Protein AF-X1K426-F1 (afdb_monomer)

Structure (mmCIF, N/CA/C/O backbone):
data_AF-X1K426-F1
#
_entry.id   AF-X1K426-F1
#
loop_
_atom_site.group_PDB
_atom_site.id
_atom_site.type_symbol
_atom_site.label_atom_id
_atom_site.label_alt_id
_atom_site.label_comp_id
_atom_site.label_asym_id
_atom_site.label_entity_id
_atom_site.label_seq_id
_atom_site.pdbx_PDB_ins_code
_atom_site.Cartn_x
_atom_site.Cartn_y
_atom_site.Cartn_z
_atom_site.occupancy
_atom_site.B_iso_or_equiv
_atom_site.auth_seq_id
_atom_site.auth_comp_id
_atom_site.auth_asym_id
_atom_site.auth_atom_id
_atom_site.pdbx_PDB_model_num
ATOM 1 N N . MET A 1 1 ? 12.348 6.585 -30.484 1.00 46.78 1 MET A N 1
ATOM 2 C CA . MET A 1 1 ? 12.128 6.047 -29.126 1.00 46.78 1 MET A CA 1
ATOM 3 C C . MET A 1 1 ? 10.642 6.174 -28.853 1.00 46.78 1 MET A C 1
ATOM 5 O O . MET A 1 1 ? 10.133 7.275 -29.017 1.00 46.78 1 MET A O 1
ATOM 9 N N . SER A 1 2 ? 9.920 5.087 -28.574 1.00 56.19 2 SER A N 1
ATOM 10 C CA . SER A 1 2 ? 8.536 5.220 -28.101 1.00 56.19 2 SER A CA 1
ATOM 11 C C . SER A 1 2 ? 8.581 5.768 -26.679 1.00 56.19 2 SER A C 1
ATOM 13 O O . SER A 1 2 ? 9.333 5.244 -25.860 1.00 56.19 2 SER A O 1
ATOM 15 N N . ASN A 1 3 ? 7.813 6.813 -26.381 1.00 55.59 3 ASN A N 1
ATOM 16 C CA . ASN A 1 3 ? 7.634 7.240 -24.998 1.00 55.59 3 ASN A CA 1
ATOM 17 C C . ASN A 1 3 ? 6.862 6.138 -24.267 1.00 55.59 3 ASN A C 1
ATOM 19 O O . ASN A 1 3 ? 5.688 5.912 -24.555 1.00 55.59 3 ASN A O 1
ATOM 23 N N . SER A 1 4 ? 7.536 5.425 -23.369 1.00 70.81 4 SER A N 1
ATOM 24 C CA . SER A 1 4 ? 6.890 4.467 -22.478 1.00 70.81 4 SER A CA 1
ATOM 25 C C . SER A 1 4 ? 6.203 5.242 -21.359 1.00 70.81 4 SER A C 1
ATOM 27 O O . SER A 1 4 ? 6.858 5.966 -20.611 1.00 70.81 4 SER A O 1
ATOM 29 N N . PHE A 1 5 ? 4.880 5.126 -21.278 1.00 73.88 5 PHE A N 1
ATOM 30 C CA . PHE A 1 5 ? 4.102 5.647 -20.159 1.00 73.88 5 PHE A CA 1
ATOM 31 C C . PHE A 1 5 ? 4.136 4.629 -19.016 1.00 73.88 5 PHE A C 1
ATOM 33 O O . PHE A 1 5 ? 3.969 3.436 -19.257 1.00 73.88 5 PHE A O 1
ATOM 40 N N . PHE A 1 6 ? 4.334 5.105 -17.788 1.00 72.94 6 PHE A N 1
ATOM 41 C CA . PHE A 1 6 ? 4.282 4.288 -16.575 1.00 72.94 6 PHE A CA 1
ATOM 42 C C . PHE A 1 6 ? 3.206 4.841 -15.646 1.00 72.94 6 PHE A C 1
ATOM 44 O O . PHE A 1 6 ? 3.048 6.058 -15.530 1.00 72.94 6 PHE A O 1
ATOM 51 N N . ILE A 1 7 ? 2.470 3.948 -14.988 1.00 77.69 7 ILE A N 1
ATOM 52 C CA . ILE A 1 7 ? 1.470 4.309 -13.982 1.00 77.69 7 ILE A CA 1
ATOM 53 C C . ILE A 1 7 ? 2.147 4.236 -12.614 1.00 77.69 7 ILE A C 1
ATOM 55 O O . ILE A 1 7 ? 2.707 3.202 -12.256 1.00 77.69 7 ILE A O 1
ATOM 59 N N . SER A 1 8 ? 2.109 5.333 -11.857 1.00 73.69 8 SER A N 1
ATOM 60 C CA . SER A 1 8 ? 2.646 5.381 -10.495 1.00 73.69 8 SER A CA 1
ATOM 61 C C . SER A 1 8 ? 1.517 5.287 -9.474 1.00 73.69 8 SER A C 1
ATOM 63 O O . SER A 1 8 ? 0.572 6.072 -9.541 1.00 73.69 8 SER A O 1
ATOM 65 N N . SER A 1 9 ? 1.627 4.375 -8.510 1.00 76.38 9 SER A N 1
ATOM 66 C CA . SER A 1 9 ? 0.762 4.336 -7.330 1.00 76.38 9 SER A CA 1
ATOM 67 C C . SER A 1 9 ? 1.288 5.257 -6.228 1.00 76.38 9 SER A C 1
ATOM 69 O O . SER A 1 9 ? 2.494 5.509 -6.133 1.00 76.38 9 SER A O 1
ATOM 71 N N . GLY A 1 10 ? 0.373 5.755 -5.393 1.00 71.50 10 GLY A N 1
ATOM 72 C CA . GLY A 1 10 ? 0.678 6.659 -4.287 1.00 71.50 10 GLY A CA 1
ATOM 73 C C . GLY A 1 10 ? -0.374 6.603 -3.181 1.00 71.50 10 GLY A C 1
ATOM 74 O O . GLY A 1 10 ? -1.571 6.601 -3.470 1.00 71.50 10 GLY A O 1
ATOM 75 N N . ALA A 1 11 ? 0.061 6.565 -1.920 1.00 70.31 11 ALA A N 1
ATOM 76 C CA . ALA A 1 11 ? -0.835 6.597 -0.766 1.00 70.31 11 ALA A CA 1
ATOM 77 C C . ALA A 1 11 ? -1.158 8.044 -0.363 1.00 70.31 1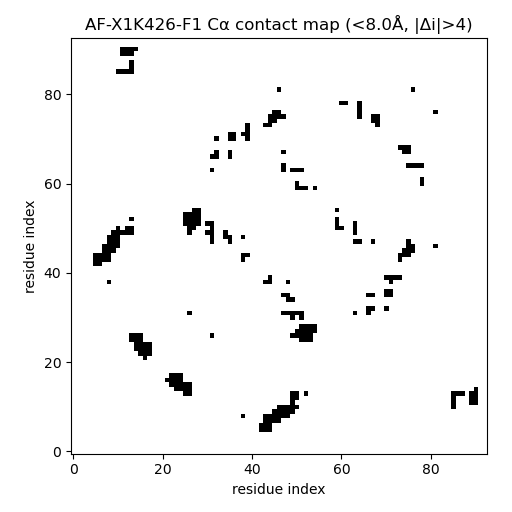1 ALA A C 1
ATOM 79 O O . ALA A 1 11 ? -0.348 8.706 0.283 1.00 70.31 11 ALA A O 1
ATOM 80 N N . HIS A 1 12 ? -2.361 8.516 -0.698 1.00 66.06 12 HIS A N 1
ATOM 81 C CA . HIS A 1 12 ? -2.842 9.847 -0.292 1.00 66.06 12 HIS A CA 1
ATOM 82 C C . HIS A 1 12 ? -4.142 9.820 0.520 1.00 66.06 12 HIS A C 1
ATOM 84 O O . HIS A 1 12 ? -4.539 10.845 1.065 1.00 66.06 12 HIS A O 1
ATOM 90 N N . GLN A 1 13 ? -4.797 8.661 0.639 1.00 66.19 13 GLN A N 1
ATOM 91 C CA . GLN A 1 13 ? -6.089 8.537 1.313 1.00 66.19 13 GLN A CA 1
ATOM 92 C C . GLN A 1 13 ? -5.996 7.642 2.552 1.00 66.19 13 GLN A C 1
ATOM 94 O O . GLN A 1 13 ? -5.386 6.574 2.528 1.00 66.19 13 GLN A O 1
ATOM 99 N N . THR A 1 14 ? -6.614 8.089 3.647 1.00 69.88 14 THR A N 1
ATOM 100 C CA . THR A 1 14 ? -6.685 7.358 4.929 1.00 69.88 14 THR A CA 1
ATOM 101 C C . THR A 1 14 ? -7.942 6.494 5.052 1.00 69.88 14 THR A C 1
ATOM 103 O O . THR A 1 14 ? -8.135 5.817 6.060 1.00 69.88 14 THR A O 1
ATOM 106 N N . SER A 1 15 ? -8.803 6.514 4.033 1.00 78.50 15 SER A N 1
ATOM 107 C CA . SER A 1 15 ? -10.042 5.743 3.961 1.00 78.50 15 SER A CA 1
ATOM 108 C C . SER A 1 15 ? -10.028 4.849 2.727 1.00 78.50 15 SER A C 1
ATOM 110 O O . SER A 1 15 ? -9.547 5.245 1.670 1.00 78.50 15 SER A O 1
ATOM 112 N N . PHE A 1 16 ? -10.551 3.637 2.875 1.00 84.12 16 PHE A N 1
ATOM 113 C CA . PHE A 1 16 ? -10.551 2.596 1.856 1.00 84.12 16 PHE A CA 1
ATOM 114 C C . PHE A 1 16 ? -11.955 2.012 1.711 1.00 84.12 16 PHE A C 1
ATOM 116 O O . PHE A 1 16 ? -12.635 1.764 2.710 1.00 84.12 16 PHE A O 1
ATOM 123 N N . TYR A 1 17 ? -12.390 1.788 0.471 1.00 86.75 17 TYR A N 1
ATOM 124 C CA . TYR A 1 17 ? -13.611 1.038 0.199 1.00 86.75 17 TYR A CA 1
ATOM 125 C C . TYR A 1 17 ? -13.316 -0.449 0.303 1.00 86.75 17 TYR A C 1
ATOM 127 O O . TYR A 1 17 ? -12.620 -1.016 -0.535 1.00 86.75 17 TYR A O 1
ATOM 135 N N . ASP A 1 18 ? -13.873 -1.076 1.329 1.00 85.31 18 ASP A N 1
ATOM 136 C CA . ASP A 1 18 ? -13.809 -2.516 1.490 1.00 85.31 18 ASP A CA 1
ATOM 137 C C . ASP A 1 18 ? -14.455 -3.225 0.290 1.00 85.31 18 ASP A C 1
ATOM 139 O O . ASP A 1 18 ? -15.609 -2.950 -0.042 1.00 85.31 18 ASP A O 1
ATOM 143 N N . TRP A 1 19 ? -13.719 -4.123 -0.367 1.00 81.94 19 TRP A N 1
ATOM 144 C CA . TRP A 1 19 ? -14.193 -4.791 -1.585 1.00 81.94 19 TRP A CA 1
ATOM 145 C C . TRP A 1 19 ? -15.420 -5.672 -1.359 1.00 81.94 19 TRP A C 1
ATOM 147 O O . TRP A 1 19 ? -16.263 -5.769 -2.249 1.00 81.94 19 TRP A O 1
ATOM 157 N N . ASP A 1 20 ? -15.540 -6.279 -0.179 1.00 87.56 20 ASP A N 1
ATOM 158 C CA . ASP A 1 20 ? -16.625 -7.212 0.119 1.00 87.56 20 ASP A CA 1
ATOM 159 C C . ASP A 1 20 ? -17.913 -6.473 0.502 1.00 87.56 20 ASP A C 1
ATOM 161 O O . ASP A 1 20 ? -19.017 -6.869 0.128 1.00 87.56 20 ASP A O 1
ATOM 165 N N . THR A 1 21 ? -17.785 -5.386 1.264 1.00 88.88 21 THR A N 1
ATOM 166 C CA . THR A 1 21 ? -18.930 -4.677 1.850 1.00 88.88 21 THR A CA 1
ATOM 167 C C . THR A 1 21 ? -19.279 -3.368 1.149 1.00 88.88 21 THR A C 1
ATOM 169 O O . THR A 1 21 ? -20.364 -2.831 1.383 1.00 88.88 21 THR A O 1
ATOM 172 N N . GLY A 1 22 ? -18.379 -2.821 0.327 1.00 89.19 22 GLY A N 1
ATOM 173 C CA . GLY A 1 22 ? -18.527 -1.516 -0.321 1.00 89.19 22 GLY A CA 1
ATOM 174 C C . GLY A 1 22 ? -18.541 -0.334 0.653 1.00 89.19 22 GLY A C 1
ATOM 175 O O . GLY A 1 22 ? -18.919 0.773 0.274 1.00 89.19 22 GLY A O 1
ATOM 176 N N . LYS A 1 23 ? -18.175 -0.549 1.923 1.00 89.75 23 LYS A N 1
ATOM 177 C CA . LYS A 1 23 ? -18.179 0.489 2.958 1.00 89.75 23 LYS A CA 1
ATOM 178 C C . LYS A 1 23 ? -16.800 1.109 3.116 1.00 89.75 23 LYS A C 1
ATOM 180 O O . LYS A 1 23 ? -15.785 0.421 3.032 1.00 89.75 23 LYS A O 1
ATOM 185 N N . LEU A 1 24 ? -16.785 2.405 3.419 1.00 91.50 24 LEU A N 1
ATOM 186 C CA . LEU A 1 24 ? -15.572 3.100 3.829 1.00 91.50 24 LEU A CA 1
ATOM 187 C C . LEU A 1 24 ? -15.115 2.604 5.201 1.00 91.50 24 LEU A C 1
ATOM 189 O O . LEU A 1 24 ? -15.894 2.572 6.156 1.00 91.50 24 LEU A O 1
ATOM 193 N N . ARG A 1 25 ? -13.834 2.256 5.295 1.00 91.81 25 ARG A N 1
ATOM 194 C CA . ARG A 1 25 ? -13.156 1.906 6.542 1.00 91.81 25 ARG A CA 1
ATOM 195 C C . ARG A 1 25 ? -11.678 2.301 6.496 1.00 91.81 25 ARG A C 1
ATOM 197 O O . ARG A 1 25 ? -11.138 2.510 5.409 1.00 91.81 25 ARG A O 1
ATOM 204 N N . PRO A 1 26 ? -10.998 2.361 7.650 1.00 91.56 26 PRO A N 1
ATOM 205 C CA . PRO A 1 26 ? -9.548 2.433 7.675 1.00 91.56 26 PRO A CA 1
ATOM 206 C C . PRO A 1 26 ? -8.922 1.234 6.932 1.00 91.56 26 PRO A C 1
ATOM 208 O O . PRO A 1 26 ? -9.392 0.098 7.096 1.00 91.56 26 PRO A O 1
ATOM 211 N N . PRO A 1 27 ? -7.884 1.459 6.115 1.00 91.81 27 PRO A N 1
ATOM 212 C CA . PRO A 1 27 ? -7.096 0.390 5.516 1.00 91.81 27 PRO A CA 1
ATOM 213 C C . PRO A 1 27 ? -6.291 -0.380 6.567 1.00 91.81 27 PRO A C 1
ATOM 215 O O . PRO A 1 27 ? -5.864 0.155 7.591 1.00 91.81 27 PRO A O 1
ATOM 218 N N . THR A 1 28 ? -6.057 -1.648 6.271 1.00 93.75 28 THR A N 1
ATOM 219 C CA . THR A 1 28 ? -5.336 -2.610 7.099 1.00 93.75 28 THR A CA 1
ATOM 220 C C . THR A 1 28 ? -4.045 -3.050 6.416 1.00 93.75 28 THR A C 1
ATOM 222 O O . THR A 1 28 ? -3.836 -2.850 5.217 1.00 93.75 28 THR A O 1
ATOM 225 N N . SER A 1 29 ? -3.186 -3.724 7.170 1.00 94.75 29 SER A N 1
ATOM 226 C CA . SER A 1 29 ? -1.998 -4.408 6.668 1.00 94.75 29 SER A CA 1
ATOM 227 C C . SER A 1 29 ? -2.323 -5.436 5.577 1.00 94.75 29 SER A C 1
ATOM 229 O O . SER A 1 29 ? -1.530 -5.613 4.652 1.00 94.75 29 SER A O 1
ATOM 231 N N . LYS A 1 30 ? -3.508 -6.062 5.621 1.00 94.56 30 LYS A N 1
ATOM 232 C CA . LYS A 1 30 ? -3.986 -6.950 4.554 1.00 94.56 30 LYS A CA 1
ATOM 233 C C . LYS A 1 30 ? -4.246 -6.183 3.255 1.00 94.56 30 LYS A C 1
ATOM 235 O O . LYS A 1 30 ? -3.789 -6.621 2.203 1.00 94.56 30 LYS A O 1
ATOM 240 N N . ASP A 1 31 ? -4.922 -5.036 3.329 1.00 93.00 31 ASP A N 1
ATOM 241 C CA . ASP A 1 31 ? -5.208 -4.216 2.142 1.00 93.00 31 ASP A CA 1
ATOM 242 C C . ASP A 1 31 ? -3.915 -3.720 1.490 1.00 93.00 31 ASP A C 1
ATOM 244 O O . ASP A 1 31 ? -3.799 -3.726 0.269 1.00 93.00 31 ASP A O 1
ATOM 248 N N . LEU A 1 32 ? -2.913 -3.356 2.300 1.00 92.81 32 LEU A N 1
ATOM 249 C CA . LEU A 1 32 ? -1.580 -3.006 1.810 1.00 92.81 32 LEU A CA 1
ATOM 250 C C . LEU A 1 32 ? -0.969 -4.134 0.965 1.00 92.81 32 LEU A C 1
ATOM 252 O O . LEU A 1 32 ? -0.519 -3.882 -0.151 1.00 92.81 32 LEU A O 1
ATOM 256 N N . VAL A 1 33 ? -0.963 -5.369 1.475 1.00 95.12 33 VAL A N 1
ATOM 257 C CA . VAL A 1 33 ? -0.416 -6.531 0.754 1.00 95.12 33 VAL A CA 1
ATOM 258 C C . VAL A 1 33 ? -1.183 -6.787 -0.542 1.00 95.12 33 VAL A C 1
ATOM 260 O O . VAL A 1 33 ? -0.570 -6.990 -1.591 1.00 95.12 33 VAL A O 1
ATOM 263 N N . ASP A 1 34 ? -2.513 -6.793 -0.479 1.00 94.31 34 ASP A N 1
ATOM 264 C CA . ASP A 1 34 ? -3.355 -7.114 -1.631 1.00 94.31 34 ASP A CA 1
ATOM 265 C C . ASP A 1 34 ? -3.234 -6.055 -2.730 1.00 94.31 34 ASP A C 1
ATOM 267 O O . ASP A 1 34 ? -3.103 -6.397 -3.907 1.00 94.31 34 ASP A O 1
ATOM 271 N N . LEU A 1 35 ? -3.192 -4.774 -2.356 1.00 91.62 35 LEU A N 1
ATOM 272 C CA . LEU A 1 35 ? -2.986 -3.683 -3.302 1.00 91.62 35 LEU A CA 1
ATOM 273 C C . LEU A 1 35 ? -1.578 -3.689 -3.891 1.00 91.62 35 LEU A C 1
ATOM 275 O O . LEU A 1 35 ? -1.445 -3.432 -5.079 1.00 91.62 35 LEU A O 1
ATOM 279 N N . ILE A 1 36 ? -0.535 -4.018 -3.123 1.00 93.12 36 ILE A N 1
ATOM 280 C CA . ILE A 1 36 ? 0.823 -4.144 -3.676 1.00 93.12 36 ILE A CA 1
ATOM 281 C C . ILE A 1 36 ? 0.878 -5.249 -4.733 1.00 93.12 36 ILE A C 1
ATOM 283 O O . ILE A 1 36 ? 1.458 -5.045 -5.797 1.00 93.12 36 ILE A O 1
ATOM 287 N N . LYS A 1 37 ? 0.237 -6.396 -4.485 1.00 94.62 37 LYS A N 1
ATOM 288 C CA . LYS A 1 37 ? 0.157 -7.482 -5.474 1.00 94.62 37 LYS A CA 1
ATOM 289 C C . LYS A 1 37 ? -0.626 -7.068 -6.716 1.00 94.62 37 LYS A C 1
ATOM 291 O O . LYS A 1 37 ? -0.235 -7.416 -7.826 1.00 94.62 37 LYS A O 1
ATOM 296 N N . LEU A 1 38 ? -1.718 -6.323 -6.539 1.00 92.75 38 LEU A N 1
ATOM 297 C CA . LEU A 1 38 ? -2.485 -5.769 -7.653 1.00 92.75 38 LEU A CA 1
ATOM 298 C C . LEU A 1 38 ? -1.641 -4.777 -8.466 1.00 92.75 38 LEU A C 1
ATOM 300 O O . LEU A 1 38 ? -1.605 -4.860 -9.689 1.00 92.75 38 LEU A O 1
ATOM 304 N N . CYS A 1 39 ? -0.932 -3.879 -7.787 1.00 91.31 39 CYS A N 1
ATOM 305 C CA . CYS A 1 39 ? 0.009 -2.931 -8.371 1.00 91.31 39 CYS A CA 1
ATOM 306 C C . CYS A 1 39 ? 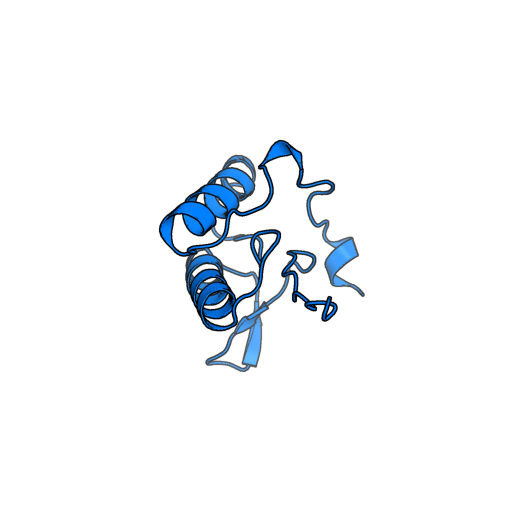1.113 -3.631 -9.176 1.00 91.31 39 CYS A C 1
ATOM 308 O O . CYS A 1 39 ? 1.377 -3.234 -10.309 1.00 91.31 39 CYS A O 1
ATOM 310 N N . ASP A 1 40 ? 1.720 -4.693 -8.637 1.00 93.19 40 ASP A N 1
ATOM 311 C CA . ASP A 1 40 ? 2.715 -5.498 -9.356 1.00 93.19 40 ASP A CA 1
ATOM 312 C C . ASP A 1 40 ? 2.120 -6.181 -10.597 1.00 93.19 40 ASP A C 1
ATOM 314 O O . ASP A 1 40 ? 2.746 -6.177 -11.656 1.00 93.19 40 ASP A O 1
ATOM 318 N N . ALA A 1 41 ? 0.900 -6.722 -10.497 1.00 94.12 41 ALA A N 1
ATOM 319 C CA . ALA A 1 41 ? 0.201 -7.361 -11.614 1.00 94.12 41 ALA A CA 1
ATOM 320 C C . ALA A 1 41 ? -0.211 -6.376 -12.724 1.00 94.12 41 ALA A C 1
ATOM 322 O O . ALA A 1 41 ? -0.388 -6.783 -13.871 1.00 94.12 41 ALA A O 1
ATOM 323 N N . LEU A 1 42 ? -0.371 -5.096 -12.384 1.00 91.88 42 LEU A N 1
ATOM 324 C CA . LEU A 1 42 ? -0.704 -4.007 -13.306 1.00 91.88 42 LEU A CA 1
ATOM 325 C C . LEU A 1 42 ? 0.531 -3.222 -13.781 1.00 91.88 42 LEU A C 1
ATOM 327 O O . LEU A 1 42 ? 0.375 -2.186 -14.426 1.00 91.88 42 LEU A O 1
ATOM 331 N N . ASP A 1 43 ? 1.740 -3.692 -13.455 1.00 90.25 43 ASP A N 1
ATOM 332 C CA . ASP A 1 43 ? 3.012 -3.039 -13.778 1.00 90.25 43 ASP A CA 1
ATOM 333 C C . ASP A 1 43 ? 3.089 -1.570 -13.311 1.00 90.25 43 ASP A C 1
ATOM 335 O O . ASP A 1 43 ? 3.668 -0.702 -13.973 1.00 90.25 43 ASP A O 1
ATOM 339 N N . THR A 1 44 ? 2.500 -1.275 -12.146 1.00 86.31 44 THR A N 1
ATOM 340 C 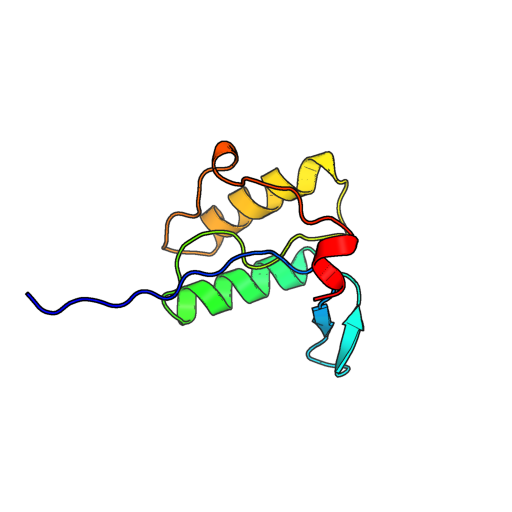CA . THR A 1 44 ? 2.594 0.053 -11.528 1.00 86.31 44 THR A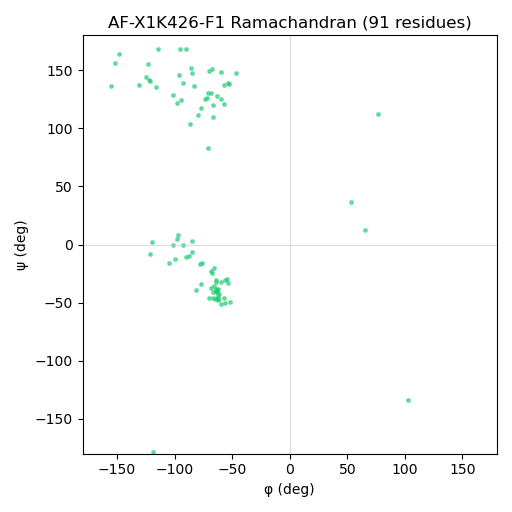 CA 1
ATOM 341 C C . THR A 1 44 ? 3.864 0.192 -10.691 1.00 86.31 44 THR A C 1
ATOM 343 O O . THR A 1 44 ? 4.314 -0.762 -10.054 1.00 86.31 44 THR A O 1
ATOM 346 N N . VAL A 1 45 ? 4.413 1.405 -10.650 1.00 82.56 45 VAL A N 1
ATOM 347 C CA . VAL A 1 45 ? 5.640 1.759 -9.915 1.00 82.56 45 VAL A CA 1
ATOM 348 C C . VAL A 1 45 ? 5.361 2.817 -8.839 1.00 82.56 45 VAL A C 1
ATOM 350 O O . VAL A 1 45 ? 4.228 3.263 -8.685 1.00 82.56 45 VAL A O 1
ATOM 353 N N . GLY A 1 46 ? 6.383 3.259 -8.103 1.00 82.50 46 GLY A N 1
ATOM 354 C CA . GLY A 1 46 ? 6.269 4.387 -7.173 1.00 82.50 46 GLY A CA 1
ATOM 355 C C . GLY A 1 46 ? 6.177 3.963 -5.712 1.00 82.50 46 GLY A C 1
ATOM 356 O O . GLY A 1 46 ? 6.984 3.163 -5.237 1.00 82.50 46 GLY A O 1
ATOM 357 N N . SER A 1 47 ? 5.241 4.541 -4.961 1.00 81.62 47 SER A N 1
ATOM 358 C CA . SER A 1 47 ? 5.128 4.285 -3.525 1.00 81.62 47 SER A CA 1
ATOM 359 C C . SER A 1 47 ? 4.109 3.196 -3.210 1.00 81.62 47 SER A C 1
ATOM 361 O O . SER A 1 47 ? 3.288 2.829 -4.055 1.00 81.62 47 SER A O 1
ATOM 363 N N . ALA A 1 48 ? 4.116 2.722 -1.960 1.00 87.69 48 ALA A N 1
ATOM 364 C CA . ALA A 1 48 ? 3.050 1.854 -1.479 1.00 87.69 48 ALA A CA 1
ATOM 365 C C . ALA A 1 48 ? 1.679 2.527 -1.723 1.00 87.69 48 ALA A C 1
ATOM 367 O O . ALA A 1 48 ? 1.561 3.742 -1.529 1.00 87.69 48 ALA A O 1
ATOM 368 N N . PRO A 1 49 ? 0.662 1.767 -2.163 1.00 87.94 49 PRO A N 1
ATOM 369 C CA . PRO A 1 49 ? -0.618 2.317 -2.614 1.00 87.94 49 PRO A CA 1
ATOM 370 C C . PRO A 1 49 ? -1.531 2.763 -1.466 1.00 87.94 49 PRO A C 1
ATOM 372 O O . PRO A 1 49 ? -2.494 3.490 -1.693 1.00 87.94 49 PRO A O 1
ATOM 375 N N . VAL A 1 50 ? -1.252 2.336 -0.232 1.00 89.69 50 VAL A N 1
ATOM 376 C CA . VAL 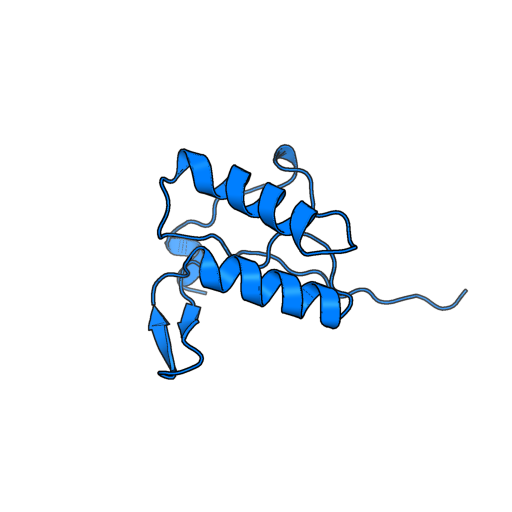A 1 50 ? -2.051 2.683 0.948 1.00 89.69 50 VAL A CA 1
ATOM 377 C C . VAL A 1 50 ? -1.194 2.682 2.215 1.00 89.69 50 VAL A C 1
ATOM 379 O O . VAL A 1 50 ? -0.165 2.009 2.272 1.00 89.69 50 VAL A O 1
ATOM 382 N N . VAL A 1 51 ? -1.622 3.416 3.245 1.00 89.88 51 VAL A N 1
ATOM 383 C CA . VAL A 1 51 ? -1.024 3.364 4.588 1.00 89.88 51 VAL A CA 1
ATOM 384 C C . VAL A 1 51 ? -1.861 2.447 5.481 1.00 89.88 51 VAL A C 1
ATOM 386 O O . VAL A 1 51 ? -3.037 2.738 5.656 1.00 89.88 51 VAL A O 1
ATOM 389 N N . PRO A 1 52 ? -1.311 1.378 6.078 1.00 91.88 52 PRO A N 1
ATOM 390 C CA . PRO A 1 52 ? -2.063 0.513 6.987 1.00 91.88 52 PRO A CA 1
ATOM 391 C C . PRO A 1 52 ? -2.288 1.205 8.341 1.00 91.88 52 PRO A C 1
ATOM 393 O O . PRO A 1 52 ? -1.331 1.631 8.985 1.00 91.88 52 PRO A O 1
ATOM 396 N N . LEU A 1 53 ? -3.539 1.318 8.794 1.00 92.69 53 LEU A N 1
ATOM 397 C CA . LEU A 1 53 ? -3.902 2.007 10.044 1.00 92.69 53 LEU A CA 1
ATOM 398 C C . LEU A 1 53 ? -4.176 1.055 11.222 1.00 92.69 53 LEU A C 1
ATOM 400 O O . LEU A 1 53 ? -4.441 1.510 12.332 1.00 92.69 53 LEU A O 1
ATOM 404 N N . ASP A 1 54 ? -4.071 -0.255 11.006 1.00 94.56 54 ASP A N 1
ATOM 405 C CA . ASP A 1 54 ? -4.177 -1.320 12.017 1.00 94.56 54 ASP A CA 1
ATOM 406 C C . ASP A 1 54 ? -2.854 -1.599 12.759 1.00 94.56 54 ASP A C 1
ATOM 408 O O . ASP A 1 54 ? -2.792 -2.485 13.612 1.00 94.56 54 ASP A O 1
ATOM 412 N N . VAL A 1 55 ? -1.795 -0.837 12.464 1.00 92.88 55 VAL A N 1
ATOM 413 C CA . VAL A 1 55 ? -0.475 -0.946 13.104 1.00 92.88 55 VAL A CA 1
ATOM 414 C C . VAL A 1 55 ? -0.039 0.386 13.733 1.00 92.88 55 VAL A C 1
ATOM 416 O O . VAL A 1 55 ? -0.476 1.451 13.283 1.00 92.88 55 VAL A O 1
ATOM 419 N N . PRO A 1 56 ? 0.848 0.368 14.754 1.00 93.50 56 PRO A N 1
ATOM 420 C CA . PRO A 1 56 ? 1.378 1.588 15.362 1.00 93.50 56 PRO A CA 1
ATOM 421 C C . PRO A 1 56 ? 1.966 2.549 14.326 1.00 93.50 56 PRO A C 1
ATOM 423 O O . PRO A 1 56 ? 2.703 2.123 13.438 1.00 93.50 56 PRO A O 1
ATOM 426 N N . ILE A 1 57 ? 1.700 3.851 14.475 1.00 88.31 57 ILE A N 1
ATOM 427 C CA . ILE A 1 57 ? 2.100 4.894 13.511 1.00 88.31 57 ILE A CA 1
ATOM 428 C C . ILE A 1 57 ? 3.600 4.881 13.181 1.00 88.31 57 ILE A C 1
ATOM 430 O O . ILE A 1 57 ? 4.001 5.146 12.052 1.00 88.31 57 ILE A O 1
ATOM 434 N N . GLN A 1 58 ? 4.437 4.515 14.151 1.00 88.19 58 GLN A N 1
ATOM 435 C CA . GLN A 1 58 ? 5.888 4.419 13.996 1.00 88.19 58 GLN A CA 1
ATOM 436 C C . GLN A 1 58 ? 6.313 3.273 13.064 1.00 88.19 58 GLN A C 1
ATOM 438 O O . GLN A 1 58 ? 7.411 3.308 12.518 1.00 88.19 58 GLN A O 1
ATOM 443 N N . LEU A 1 59 ? 5.458 2.264 12.883 1.00 91.00 59 LEU A N 1
ATOM 444 C CA . LEU A 1 59 ? 5.725 1.077 12.071 1.00 91.00 59 LEU A CA 1
ATOM 445 C C . LEU A 1 59 ? 5.097 1.145 10.676 1.00 91.00 59 LEU A C 1
ATOM 447 O O . LEU A 1 59 ? 5.462 0.340 9.826 1.00 91.00 59 LEU A O 1
ATOM 451 N N . GLN A 1 60 ? 4.196 2.094 10.416 1.00 90.19 60 GLN A N 1
ATOM 452 C CA . GLN A 1 60 ? 3.446 2.167 9.156 1.00 90.19 60 GLN A CA 1
ATOM 453 C C . GLN A 1 60 ? 4.365 2.310 7.937 1.00 90.19 60 GLN A C 1
ATOM 455 O O . GLN A 1 60 ? 4.288 1.499 7.019 1.00 90.19 60 GLN A O 1
ATOM 460 N N . LEU A 1 61 ? 5.295 3.272 7.962 1.00 87.31 61 LEU A N 1
ATOM 461 C CA . LEU A 1 61 ? 6.251 3.490 6.865 1.00 87.31 61 LEU A CA 1
ATOM 462 C C . LEU A 1 61 ? 7.190 2.296 6.659 1.00 87.31 61 LEU A C 1
ATOM 464 O O . LEU A 1 61 ? 7.467 1.905 5.526 1.00 87.31 61 LEU A O 1
ATOM 468 N N . ILE A 1 62 ? 7.651 1.690 7.757 1.00 90.31 62 ILE A N 1
ATOM 469 C CA . ILE A 1 62 ? 8.509 0.499 7.708 1.00 90.31 62 ILE A CA 1
ATOM 470 C C . ILE A 1 62 ? 7.755 -0.650 7.038 1.00 90.31 62 ILE A C 1
ATOM 472 O O . ILE A 1 62 ? 8.307 -1.329 6.174 1.00 90.31 62 ILE A O 1
ATOM 476 N N . LEU A 1 63 ? 6.492 -0.853 7.420 1.00 91.25 63 LEU A N 1
ATOM 477 C CA . LEU A 1 63 ? 5.655 -1.905 6.864 1.00 91.25 63 LEU A CA 1
ATOM 478 C C . LEU A 1 63 ? 5.380 -1.662 5.377 1.00 91.25 63 LEU A C 1
ATOM 480 O O . LEU A 1 63 ? 5.610 -2.560 4.580 1.00 91.25 63 LEU A O 1
ATOM 484 N N . MET A 1 64 ? 5.001 -0.443 4.985 1.00 90.25 64 MET A N 1
ATOM 485 C CA . MET A 1 64 ? 4.802 -0.060 3.580 1.00 90.25 64 MET A CA 1
ATOM 486 C C . MET A 1 64 ? 6.015 -0.400 2.707 1.00 90.25 64 MET A C 1
ATOM 488 O O . MET A 1 64 ? 5.869 -1.039 1.663 1.00 90.25 64 MET A O 1
ATOM 492 N N . HIS A 1 65 ? 7.216 -0.018 3.147 1.00 89.44 65 HIS A N 1
ATOM 493 C CA . HIS A 1 65 ? 8.436 -0.261 2.384 1.00 89.44 65 HIS A CA 1
ATOM 494 C C . HIS A 1 65 ? 8.799 -1.754 2.346 1.00 89.44 65 HIS A C 1
ATOM 496 O O . HIS A 1 65 ? 9.062 -2.307 1.278 1.00 89.44 65 HIS A O 1
ATOM 502 N N . LYS A 1 66 ? 8.749 -2.438 3.497 1.00 92.25 66 LYS A N 1
ATOM 503 C CA . LYS A 1 66 ? 9.070 -3.868 3.592 1.00 92.25 66 LYS A CA 1
ATOM 504 C C . LYS A 1 66 ? 8.113 -4.723 2.763 1.00 92.25 66 LYS A C 1
ATOM 506 O O . LYS A 1 66 ? 8.560 -5.581 2.012 1.00 92.25 66 LYS A O 1
ATOM 511 N N . THR A 1 67 ? 6.810 -4.478 2.8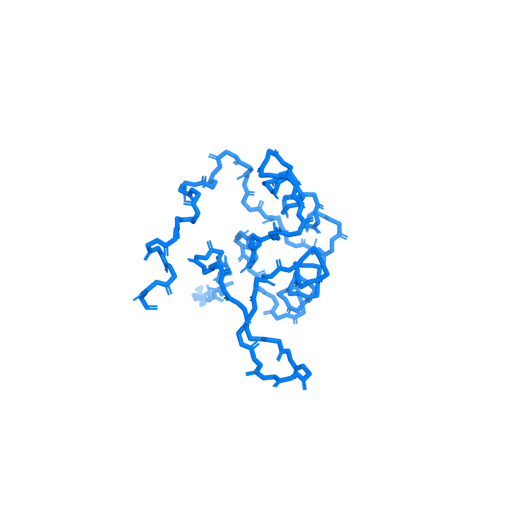65 1.00 93.25 67 THR A N 1
ATOM 512 C CA . THR A 1 67 ? 5.805 -5.214 2.094 1.00 93.25 67 THR A CA 1
ATOM 513 C C . THR A 1 67 ? 5.978 -4.968 0.598 1.00 93.25 67 THR A C 1
ATOM 515 O O . THR A 1 67 ? 5.871 -5.908 -0.185 1.00 93.25 67 THR A O 1
ATOM 518 N N . SER A 1 68 ? 6.314 -3.742 0.188 1.00 91.19 68 SER A N 1
ATOM 519 C CA . SER A 1 68 ? 6.580 -3.456 -1.227 1.00 91.19 68 SER A CA 1
ATOM 520 C C . SER A 1 68 ? 7.786 -4.241 -1.748 1.00 91.19 68 SER A C 1
ATOM 522 O O . SER A 1 68 ? 7.727 -4.776 -2.848 1.00 91.19 68 SER A O 1
ATOM 524 N N . TYR A 1 69 ? 8.842 -4.380 -0.940 1.00 90.75 69 TYR A N 1
ATOM 525 C CA . TYR A 1 69 ? 10.006 -5.205 -1.275 1.00 90.75 69 TYR A CA 1
ATOM 526 C C . TYR A 1 69 ? 9.683 -6.707 -1.364 1.00 90.75 69 TYR A C 1
ATOM 528 O O . TYR A 1 69 ? 10.250 -7.413 -2.192 1.00 90.75 69 TYR A O 1
ATOM 536 N N . GLU A 1 70 ? 8.785 -7.210 -0.514 1.00 94.38 70 GLU A N 1
ATOM 537 C CA . GLU A 1 70 ? 8.426 -8.635 -0.478 1.00 94.38 70 GLU A CA 1
ATOM 538 C C . GLU A 1 70 ? 7.476 -9.060 -1.607 1.00 94.38 70 GLU A C 1
ATOM 540 O O . GLU A 1 70 ? 7.554 -10.199 -2.068 1.00 94.38 70 GLU A O 1
ATOM 545 N N . TYR A 1 71 ? 6.564 -8.178 -2.033 1.00 94.69 71 TYR A N 1
ATOM 546 C CA . TYR A 1 71 ? 5.438 -8.548 -2.902 1.00 94.69 71 TYR A CA 1
ATOM 547 C C . TYR A 1 71 ? 5.396 -7.832 -4.259 1.00 94.69 71 TYR A C 1
ATOM 549 O O . TYR A 1 71 ? 4.462 -8.078 -5.020 1.00 94.69 71 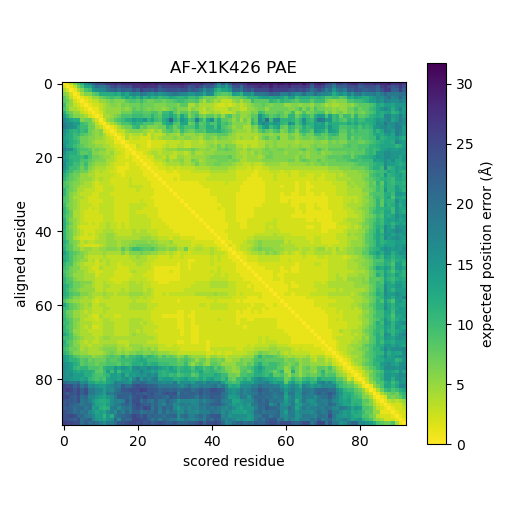TYR A O 1
ATOM 557 N N . SER A 1 72 ? 6.374 -6.981 -4.583 1.00 91.81 72 SER A N 1
ATOM 558 C CA . SER A 1 72 ? 6.498 -6.344 -5.900 1.00 91.81 72 SER A CA 1
ATOM 559 C C . SER A 1 72 ? 7.866 -6.605 -6.523 1.00 91.81 72 SER A C 1
ATOM 561 O O . SER A 1 72 ? 8.889 -6.642 -5.840 1.00 91.81 72 SER A O 1
ATOM 563 N N . ARG A 1 73 ? 7.894 -6.761 -7.848 1.00 91.44 73 ARG A N 1
ATOM 564 C CA . ARG A 1 73 ? 9.122 -6.841 -8.656 1.00 91.44 73 ARG A CA 1
ATOM 565 C C . ARG A 1 73 ? 9.734 -5.458 -8.887 1.00 91.44 73 ARG A C 1
ATOM 567 O O . ARG A 1 73 ? 10.899 -5.359 -9.274 1.00 91.44 73 ARG A O 1
ATOM 574 N N . TYR A 1 74 ? 8.959 -4.398 -8.663 1.00 84.69 74 TYR A N 1
ATOM 575 C CA . TYR A 1 74 ? 9.384 -3.015 -8.828 1.00 84.69 74 TYR A CA 1
ATOM 576 C C . TYR A 1 74 ? 9.916 -2.443 -7.519 1.00 84.69 74 TYR A C 1
ATOM 578 O O . TYR A 1 74 ? 9.351 -2.638 -6.443 1.00 84.69 74 TYR A O 1
ATOM 586 N N . LYS A 1 75 ? 11.004 -1.673 -7.621 1.00 76.44 75 LYS A N 1
ATOM 587 C CA . LYS A 1 75 ? 11.533 -0.935 -6.478 1.00 76.44 75 LYS A CA 1
ATOM 588 C C . LYS A 1 75 ? 10.520 0.142 -6.071 1.00 76.44 75 LYS A C 1
ATOM 590 O O . LYS A 1 75 ? 10.218 1.036 -6.858 1.00 76.44 75 LYS A O 1
ATOM 595 N N . CYS A 1 76 ? 10.040 0.053 -4.836 1.00 74.44 76 CYS A N 1
ATOM 596 C CA . CYS A 1 76 ? 9.280 1.117 -4.192 1.00 74.44 76 CYS A CA 1
ATOM 597 C C .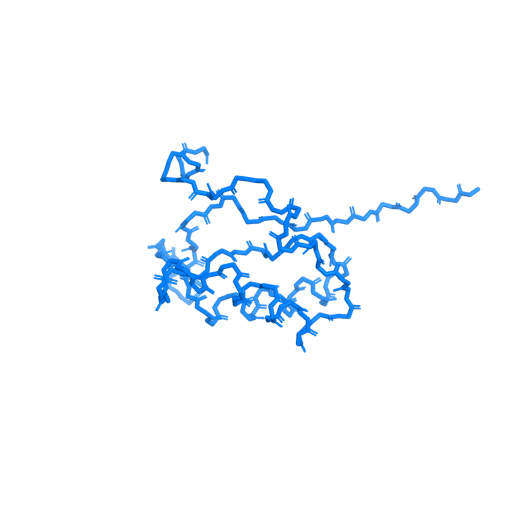 CYS A 1 76 ? 10.188 2.315 -3.873 1.00 74.44 76 CYS A C 1
ATOM 599 O O . CYS A 1 76 ? 11.381 2.129 -3.608 1.00 74.44 76 CYS A O 1
ATOM 601 N N . ASN A 1 77 ? 9.622 3.526 -3.882 1.00 72.75 77 ASN A N 1
ATOM 602 C CA . ASN A 1 77 ? 10.297 4.737 -3.407 1.00 72.75 77 ASN A CA 1
ATOM 603 C C . ASN A 1 77 ? 10.971 4.506 -2.045 1.00 72.75 77 ASN A C 1
ATOM 605 O O . ASN A 1 77 ? 10.497 3.725 -1.207 1.00 72.75 77 ASN A O 1
ATOM 609 N N . ASP A 1 78 ? 12.093 5.186 -1.828 1.00 65.75 78 ASP A N 1
ATOM 610 C CA . ASP A 1 78 ? 12.803 5.097 -0.558 1.00 65.75 78 ASP A CA 1
ATOM 611 C C . ASP A 1 78 ? 11.893 5.560 0.597 1.00 65.75 78 ASP A C 1
ATOM 613 O O . ASP A 1 78 ? 11.048 6.446 0.444 1.00 65.75 78 ASP A O 1
ATOM 617 N N . ILE A 1 79 ? 12.083 4.981 1.783 1.00 65.06 79 ILE A N 1
ATOM 618 C CA . ILE A 1 79 ? 11.414 5.418 3.014 1.00 65.06 79 ILE A CA 1
ATOM 619 C C . ILE A 1 79 ? 11.644 6.917 3.280 1.00 65.06 79 ILE A C 1
ATOM 621 O O . ILE A 1 79 ? 10.772 7.572 3.848 1.00 65.06 79 ILE A O 1
ATOM 625 N N . TYR A 1 80 ? 12.776 7.472 2.837 1.00 65.75 80 TYR A N 1
ATOM 626 C CA . TYR A 1 80 ? 13.089 8.900 2.962 1.00 65.75 80 TYR A CA 1
ATOM 627 C C . TYR A 1 80 ? 12.563 9.767 1.804 1.00 65.75 80 TYR A C 1
ATOM 629 O O . TYR A 1 80 ? 12.593 10.991 1.904 1.00 65.75 80 TYR A O 1
ATOM 637 N N . GLU A 1 81 ? 12.077 9.155 0.722 1.00 61.22 81 GLU A N 1
ATOM 638 C CA . GLU A 1 81 ? 11.479 9.840 -0.436 1.00 61.22 81 GLU A CA 1
ATOM 639 C C . GLU A 1 81 ? 9.962 10.038 -0.279 1.00 61.22 81 GLU A C 1
ATOM 641 O O . GLU A 1 81 ? 9.352 10.790 -1.041 1.00 61.22 81 GLU A O 1
ATOM 646 N N . HIS A 1 82 ? 9.343 9.404 0.724 1.00 60.66 82 HIS A N 1
ATOM 647 C CA . HIS A 1 82 ? 7.965 9.680 1.126 1.00 60.66 82 HIS A CA 1
ATOM 648 C C . HIS A 1 82 ? 7.876 11.056 1.807 1.00 60.66 82 HIS A C 1
ATOM 650 O O . HIS A 1 82 ? 7.913 11.184 3.032 1.00 60.66 82 HIS A O 1
ATOM 656 N N . MET A 1 83 ? 7.770 12.103 0.989 1.00 52.16 83 MET A N 1
ATOM 657 C CA . MET A 1 83 ? 7.370 13.429 1.446 1.00 52.16 83 MET A CA 1
ATOM 658 C C . MET A 1 83 ? 5.871 13.397 1.776 1.00 52.16 83 MET A C 1
ATOM 660 O O . MET A 1 83 ? 5.054 12.994 0.952 1.00 52.16 83 MET A O 1
ATOM 664 N N . ASP A 1 84 ? 5.564 13.814 3.001 1.00 54.53 84 ASP A N 1
ATOM 665 C CA . ASP A 1 84 ? 4.247 13.965 3.626 1.00 54.53 84 ASP A CA 1
ATOM 666 C C . ASP A 1 84 ? 3.550 12.678 4.101 1.00 54.53 84 ASP A C 1
ATOM 668 O O . ASP A 1 84 ? 3.094 11.820 3.345 1.00 54.53 84 ASP A O 1
ATOM 672 N N . LYS A 1 85 ? 3.421 12.572 5.432 1.00 55.34 85 LYS A N 1
ATOM 673 C CA . LYS A 1 85 ? 2.484 11.643 6.070 1.00 55.34 85 LYS A CA 1
ATOM 674 C C . LYS A 1 85 ? 1.075 12.066 5.647 1.00 55.34 85 LYS A C 1
ATOM 676 O O . LYS A 1 85 ? 0.748 13.234 5.863 1.00 55.34 85 LYS A O 1
ATOM 681 N N . PRO A 1 86 ? 0.232 11.168 5.114 1.00 55.00 86 PRO A N 1
ATOM 682 C CA . PRO A 1 86 ? -1.154 11.514 4.841 1.00 55.00 86 PRO A CA 1
ATOM 683 C C . PRO A 1 86 ? -1.805 11.982 6.140 1.00 55.00 86 PRO A C 1
ATOM 685 O O . PRO A 1 86 ? -1.800 11.272 7.150 1.00 55.00 86 PRO A O 1
ATOM 688 N N . THR A 1 87 ? -2.303 13.212 6.134 1.00 52.88 87 THR A N 1
ATOM 689 C CA . THR A 1 87 ? -3.048 13.767 7.258 1.00 52.88 87 THR A CA 1
ATOM 690 C C . THR A 1 87 ? -4.535 13.458 7.083 1.00 52.88 87 THR A C 1
ATOM 692 O O . THR A 1 87 ? -4.971 13.002 6.023 1.00 52.88 87 THR A O 1
ATOM 695 N N . ILE A 1 88 ? -5.341 13.683 8.124 1.00 50.75 88 ILE A N 1
ATOM 696 C CA . ILE A 1 88 ? -6.802 13.514 8.025 1.00 50.75 88 ILE A CA 1
ATOM 697 C C . ILE A 1 88 ? -7.369 14.457 6.952 1.00 50.75 88 ILE A C 1
ATOM 699 O O . ILE A 1 88 ? -8.304 14.098 6.243 1.00 50.75 88 ILE A O 1
ATOM 703 N N . GLU A 1 89 ? -6.766 15.632 6.777 1.00 45.75 89 GLU A N 1
ATOM 704 C CA . GLU A 1 89 ? -7.153 16.619 5.772 1.00 45.75 89 GLU A CA 1
ATOM 705 C C . GLU A 1 89 ? -6.972 16.108 4.332 1.00 45.75 89 GLU A C 1
ATOM 707 O O . GLU A 1 89 ? -7.768 16.469 3.468 1.00 45.75 89 GLU A O 1
ATOM 712 N N . CYS A 1 90 ? -6.005 15.218 4.071 1.00 43.47 90 CYS A N 1
ATOM 713 C CA . CYS A 1 90 ? -5.823 14.591 2.755 1.00 43.47 90 CYS A CA 1
ATOM 714 C C . CYS A 1 90 ? -6.991 13.670 2.352 1.00 43.47 90 CYS A C 1
ATOM 716 O O . CYS A 1 90 ? -7.168 13.397 1.169 1.00 43.47 90 CYS A O 1
ATOM 718 N N . ALA A 1 91 ? -7.803 13.206 3.308 1.00 44.53 91 ALA A N 1
ATOM 719 C CA . ALA A 1 91 ? -8.949 12.330 3.052 1.00 44.53 91 ALA A CA 1
ATOM 720 C C . ALA A 1 91 ? -10.237 13.072 2.656 1.00 44.53 91 ALA A C 1
ATOM 722 O O . ALA A 1 91 ? -11.229 12.423 2.338 1.00 44.53 91 ALA A O 1
ATOM 723 N N . ASN A 1 92 ? -10.234 14.408 2.706 1.00 40.25 92 ASN A N 1
ATOM 724 C CA . ASN A 1 92 ? -11.402 15.247 2.418 1.00 40.25 92 ASN A CA 1
ATOM 725 C C . ASN A 1 92 ? -11.431 15.808 0.979 1.00 40.25 92 ASN 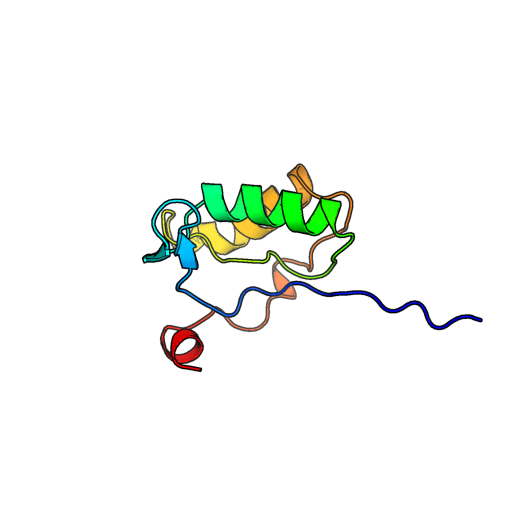A C 1
ATOM 727 O O . ASN A 1 92 ? -12.302 16.628 0.684 1.00 40.25 92 ASN A O 1
ATOM 731 N N . TYR A 1 93 ? -10.486 15.412 0.117 1.00 37.84 93 TYR A N 1
ATOM 732 C CA . TYR A 1 93 ? -10.461 15.751 -1.315 1.00 37.84 93 TYR A CA 1
ATOM 733 C C . TYR A 1 93 ? -11.167 14.700 -2.174 1.00 37.84 93 TYR A C 1
ATOM 735 O O . TYR A 1 93 ? -10.995 13.491 -1.891 1.00 37.84 93 TYR A O 1
#

InterPro domains:
  IPR038601 MttB-like superfamily [G3DSA:3.20.20.480] (2-89)

Organism: NCBI:txid412755

Solvent-accessible surface area (backbone atoms only — not comparable to full-atom values): 5549 Å² total; per-residue (Å²): 132,82,87,80,85,79,53,69,41,59,48,50,50,66,62,33,68,39,86,91,76,68,42,80,38,70,33,32,63,63,53,37,53,54,47,36,41,50,32,41,76,67,66,37,38,41,41,48,60,40,63,31,66,78,51,60,79,90,47,31,64,58,47,38,49,51,50,29,64,74,53,30,93,51,77,51,54,53,82,86,66,65,77,72,81,68,48,79,73,49,52,76,112

pLDDT: mean 79.96, std 15.76, range [37.84, 95.12]

Mean predicted aligned error: 7.46 Å

Secondary structure (DSSP, 8-state):
------PEE----S-EE-TTT--EE---HHHHHHHHHHHHHTT-EES-S---SSS-HHHHHHHHHHHHHHH-SSPBPPTTT--SPPPGGGGG-

Foldseek 3Di:
DPPDDAAAADAQAQWDQDPVPRDIDGAALVNQLVVLLVCQVVRHAEFRNHFHPVDPPVCRLVSRQVSNVVRHPYHYDDSVRPDDDRDNVSNVD

Radius of gyration: 13.44 Å; Cα contacts (8 Å, |Δi|>4): 147; chains: 1; bounding box: 32×25×44 Å

Sequence (93 aa):
MSNSFFISSGAHQTSFYDWDTGKLRPPTSKDLVDLIKLCDALDTVGSAPVVPLDVPIQLQLILMHKTSYEYSRYKCNDIYEHMDKPTIECANY

Nearest PDB structures (foldseek):
  7xcn-assembly1_D  TM=7.071E-01  e=1.053E-01  Methanosarcina barkeri MS
  7xcl-assembly1_F  TM=6.615E-01  e=9.214E-02  Methanosarcina barkeri MS
  7xcm-assembly1_C  TM=6.627E-01  e=1.204E-01  Methanosarcina barkeri MS
  7oic-assembly1_P  TM=5.133E-01  e=3.201E+00  Homo sapiens
  5am2-assembly1_A-2  TM=3.427E-01  e=8.738E+00  Homo sapiens